Protein AF-A0A3C0Q4G0-F1 (afdb_monomer_lite)

Secondary structure (DSSP, 8-state):
--HHHHHHHHHHHHHHHHHHTT-TTHHHHHHHHHHHHHHHHHHHHHHGGGGTTTS-HHHHHHHHHHHHHHHHHIIIIIIHHHHHHHHHH-HHHHHHHHHHHHHHHHHHHHHHHHHHHHTTS-TT---TT-------HHHHHHHHHHHHHHHHHHHHHHHHHHHHHHHTTS-HHHHHHHH-

Structure (mmCIF, N/CA/C/O backbone):
data_AF-A0A3C0Q4G0-F1
#
_entry.id   AF-A0A3C0Q4G0-F1
#
loop_
_atom_site.group_PDB
_atom_site.id
_atom_site.type_symbol
_atom_site.label_atom_id
_atom_site.label_alt_id
_atom_site.label_comp_id
_atom_site.label_asym_id
_atom_site.label_entity_id
_atom_site.label_seq_id
_atom_site.pdbx_PDB_ins_code
_atom_site.Cartn_x
_atom_site.Cartn_y
_atom_site.Cartn_z
_atom_site.occupancy
_atom_site.B_iso_or_equiv
_atom_site.auth_seq_id
_atom_site.auth_comp_id
_atom_site.auth_asym_id
_atom_site.auth_atom_id
_atom_site.pdbx_PDB_model_num
ATOM 1 N N . MET A 1 1 ? 24.136 -16.679 0.307 1.00 43.66 1 MET A N 1
ATOM 2 C CA . MET A 1 1 ? 24.283 -15.881 1.541 1.00 43.66 1 MET A CA 1
ATOM 3 C C . MET A 1 1 ? 22.891 -15.622 2.113 1.00 43.66 1 MET A C 1
ATOM 5 O O . MET A 1 1 ? 22.240 -14.695 1.669 1.00 43.66 1 MET A O 1
ATOM 9 N N . SER A 1 2 ? 22.388 -16.481 3.007 1.00 54.59 2 SER A N 1
ATOM 10 C CA . SER A 1 2 ? 21.059 -16.328 3.646 1.00 54.59 2 SER A CA 1
ATOM 11 C C . SER A 1 2 ? 21.123 -16.297 5.179 1.00 54.59 2 SER A C 1
ATOM 13 O O . SER A 1 2 ? 20.130 -15.981 5.825 1.00 54.59 2 SER A O 1
ATOM 15 N N . ILE A 1 3 ? 22.297 -16.563 5.765 1.00 65.75 3 ILE A N 1
ATOM 16 C CA . ILE A 1 3 ? 22.505 -16.655 7.220 1.00 65.75 3 ILE A CA 1
ATOM 17 C C . ILE A 1 3 ? 22.137 -15.344 7.937 1.00 65.75 3 ILE A C 1
ATOM 19 O O . ILE A 1 3 ? 21.574 -15.392 9.021 1.00 65.75 3 ILE A O 1
ATOM 23 N N . GLY A 1 4 ? 22.366 -14.182 7.314 1.00 74.62 4 GLY A N 1
ATOM 24 C CA . GLY A 1 4 ? 22.029 -12.883 7.912 1.00 74.62 4 GLY A CA 1
ATOM 25 C C . GLY A 1 4 ? 20.526 -12.589 8.003 1.00 74.62 4 GLY A C 1
ATOM 26 O O . GLY A 1 4 ? 20.084 -12.007 8.986 1.00 74.62 4 GLY A O 1
ATOM 27 N N . LEU A 1 5 ? 19.725 -13.021 7.019 1.00 75.81 5 LEU A N 1
ATOM 28 C CA . LEU A 1 5 ? 18.269 -12.823 7.050 1.00 75.81 5 LEU A CA 1
ATOM 29 C C . LEU A 1 5 ? 17.614 -13.749 8.079 1.00 75.81 5 LEU A C 1
ATOM 31 O O . LEU A 1 5 ? 16.741 -13.320 8.824 1.00 75.81 5 LEU A O 1
ATOM 35 N N . PHE A 1 6 ? 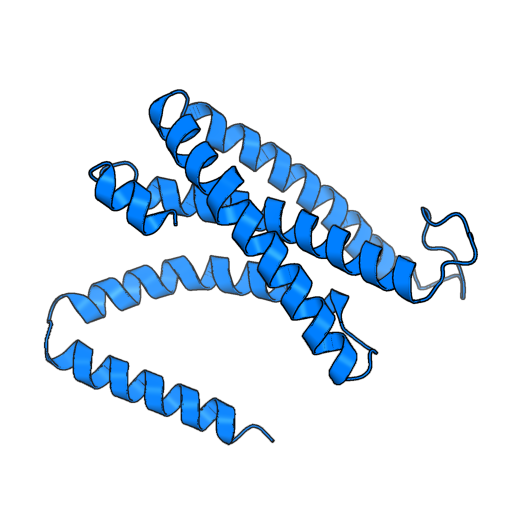18.071 -15.002 8.145 1.00 79.69 6 PHE A N 1
ATOM 36 C CA . PHE A 1 6 ? 17.610 -15.946 9.160 1.00 79.69 6 PHE A CA 1
ATOM 37 C C . PHE A 1 6 ? 18.001 -15.509 10.576 1.00 79.69 6 PHE A C 1
ATOM 39 O O . PHE A 1 6 ? 17.185 -15.654 11.475 1.00 79.69 6 PHE A O 1
ATOM 46 N N . ALA A 1 7 ? 19.184 -14.913 10.766 1.00 81.19 7 ALA A N 1
ATOM 47 C CA . ALA A 1 7 ? 19.581 -14.336 12.051 1.00 81.19 7 ALA A CA 1
ATOM 48 C C . ALA A 1 7 ? 18.696 -13.141 12.459 1.00 81.19 7 ALA A C 1
ATOM 50 O O . ALA A 1 7 ? 18.234 -13.088 13.592 1.00 81.19 7 ALA A O 1
ATOM 51 N N . LEU A 1 8 ? 18.372 -12.232 11.528 1.00 79.94 8 LEU A N 1
ATOM 52 C CA . LEU A 1 8 ? 17.435 -11.130 11.794 1.00 79.94 8 LEU A CA 1
ATOM 53 C C . LEU A 1 8 ? 16.019 -11.622 12.127 1.00 79.94 8 LEU A C 1
ATOM 55 O O . LEU A 1 8 ? 15.361 -11.068 13.004 1.00 79.94 8 LEU A O 1
ATOM 59 N N . LEU A 1 9 ? 15.537 -12.652 11.428 1.00 83.00 9 LEU A N 1
ATOM 60 C CA . LEU A 1 9 ? 14.234 -13.260 11.710 1.00 83.00 9 LEU A CA 1
ATOM 61 C C . LEU A 1 9 ? 14.208 -13.943 13.084 1.00 83.00 9 LEU A C 1
ATOM 63 O O . LEU A 1 9 ? 13.188 -13.866 13.769 1.00 83.00 9 LEU A O 1
ATOM 67 N N . ASP A 1 10 ? 15.312 -14.569 13.496 1.00 84.31 10 ASP 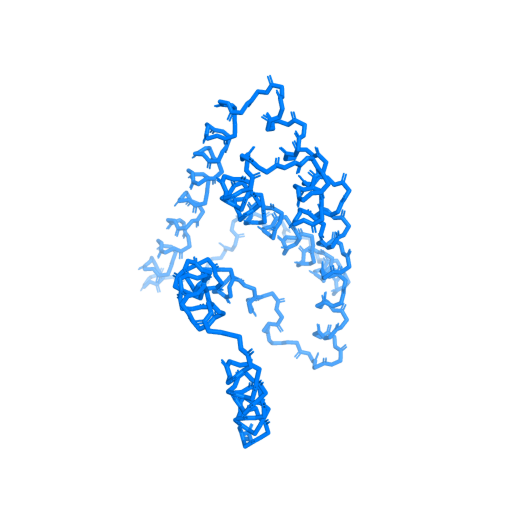A N 1
ATOM 68 C CA . ASP A 1 10 ? 15.459 -15.184 14.820 1.00 84.31 10 ASP A CA 1
ATOM 69 C C . ASP A 1 10 ? 15.476 -14.126 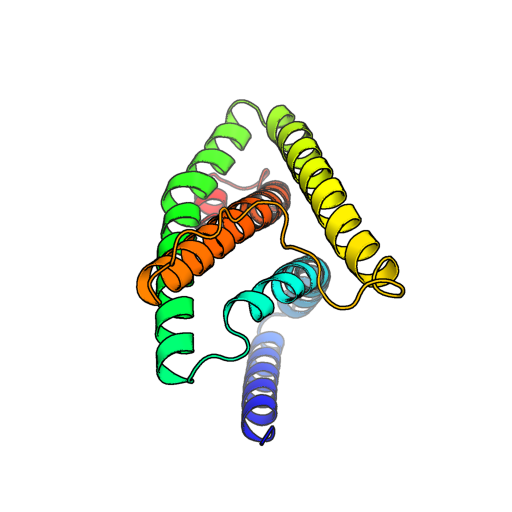15.937 1.00 84.31 10 ASP A C 1
ATOM 71 O O . ASP A 1 10 ? 14.763 -14.266 16.930 1.00 84.31 10 ASP A O 1
ATOM 75 N N . ASP A 1 11 ? 16.172 -13.003 15.731 1.00 82.12 11 ASP A N 1
ATOM 76 C CA . ASP A 1 11 ? 16.175 -11.868 16.665 1.00 82.12 11 ASP A CA 1
ATOM 77 C C . ASP A 1 11 ? 14.775 -11.251 16.829 1.00 82.12 11 ASP A C 1
ATOM 79 O O . ASP A 1 11 ? 14.336 -10.960 17.945 1.00 82.12 11 ASP A O 1
ATOM 83 N N . VAL A 1 12 ? 14.025 -11.096 15.732 1.00 78.50 12 VAL A N 1
ATOM 84 C CA . VAL A 1 12 ? 12.630 -10.625 15.774 1.00 78.50 12 VAL A CA 1
ATOM 85 C C . VAL A 1 12 ? 11.735 -11.635 16.496 1.00 78.50 12 VAL A C 1
ATOM 87 O O . VAL A 1 12 ? 10.921 -11.244 17.335 1.00 78.50 12 VAL A O 1
ATOM 90 N N . ALA A 1 13 ? 11.899 -12.933 16.229 1.00 79.50 13 ALA A N 1
ATOM 91 C CA . ALA A 1 13 ? 11.150 -13.986 16.907 1.00 79.50 13 ALA A CA 1
ATOM 92 C C . ALA A 1 13 ? 11.447 -14.020 18.416 1.00 79.50 13 ALA A C 1
ATOM 94 O O . ALA A 1 13 ? 10.524 -14.163 19.224 1.00 79.50 13 ALA A O 1
ATOM 95 N N . ALA A 1 14 ? 12.707 -13.827 18.812 1.00 81.44 14 ALA A N 1
ATOM 96 C CA . ALA A 1 14 ? 13.115 -13.711 20.206 1.00 81.44 14 ALA A CA 1
ATOM 97 C C . ALA A 1 14 ? 12.478 -12.484 20.880 1.00 81.44 14 ALA A C 1
ATOM 99 O O . ALA A 1 14 ? 11.940 -12.595 21.983 1.00 81.44 14 ALA A O 1
ATOM 100 N N . LEU A 1 15 ? 12.454 -11.337 20.197 1.00 76.25 15 LEU A N 1
ATOM 101 C CA . LEU A 1 15 ? 11.872 -10.093 20.704 1.00 76.25 15 LEU A CA 1
ATOM 102 C C . LEU A 1 15 ? 10.349 -10.198 20.886 1.00 76.25 15 LEU A C 1
ATOM 104 O O . LEU A 1 15 ? 9.819 -9.766 21.915 1.00 76.25 15 LEU A O 1
ATOM 108 N N . ILE A 1 16 ? 9.658 -10.857 19.950 1.00 75.44 16 ILE A N 1
ATOM 109 C CA . ILE A 1 16 ? 8.228 -11.190 20.056 1.00 75.44 16 ILE A CA 1
ATOM 110 C C . ILE A 1 16 ? 7.979 -12.117 21.249 1.00 75.44 16 ILE A C 1
ATOM 112 O O . ILE A 1 16 ? 7.036 -11.914 22.008 1.00 75.44 16 ILE A O 1
ATOM 116 N N . LYS A 1 17 ? 8.831 -13.125 21.460 1.00 71.56 17 LYS A N 1
ATOM 117 C CA . LYS A 1 17 ? 8.675 -14.093 22.554 1.00 71.56 17 LYS A CA 1
ATOM 118 C C . LYS A 1 17 ? 8.860 -13.453 23.934 1.00 71.56 17 LYS A C 1
ATOM 120 O O . LYS A 1 17 ? 8.132 -13.789 24.865 1.00 71.56 17 LYS A O 1
ATOM 125 N N . VAL A 1 18 ? 9.795 -12.508 24.055 1.00 74.19 18 VAL A N 1
ATOM 126 C CA . VAL A 1 18 ? 10.041 -11.743 25.291 1.00 74.19 18 VAL A CA 1
ATOM 127 C C . VAL A 1 18 ? 8.887 -10.779 25.596 1.00 74.19 18 VAL A C 1
ATOM 129 O O . VAL A 1 18 ? 8.466 -10.665 26.746 1.00 74.19 18 VAL A O 1
ATOM 132 N N . THR A 1 19 ? 8.317 -10.125 24.581 1.00 68.38 19 THR A N 1
ATOM 133 C CA . THR A 1 19 ? 7.161 -9.223 24.762 1.00 68.38 19 THR A CA 1
ATOM 134 C C . THR A 1 19 ? 5.853 -9.977 25.017 1.00 68.38 19 THR A C 1
ATOM 136 O O . THR A 1 19 ? 5.075 -9.570 25.878 1.00 68.38 19 THR A O 1
ATOM 139 N N . ALA A 1 20 ? 5.646 -11.122 24.361 1.00 66.62 20 ALA A N 1
ATOM 140 C CA . ALA A 1 20 ? 4.516 -12.026 24.586 1.00 66.62 20 ALA A CA 1
ATOM 141 C C . ALA A 1 20 ? 4.436 -12.552 26.030 1.00 66.62 20 ALA A C 1
ATOM 143 O O . ALA A 1 20 ? 3.343 -12.723 26.557 1.00 66.62 20 ALA A O 1
ATOM 144 N N . ALA A 1 21 ? 5.579 -12.766 26.693 1.00 66.19 21 ALA A N 1
ATOM 145 C CA . ALA A 1 21 ? 5.627 -13.225 28.084 1.00 66.19 21 ALA A CA 1
ATOM 146 C C . ALA A 1 21 ? 5.129 -12.178 29.101 1.00 66.19 21 ALA A C 1
ATOM 148 O O . ALA A 1 21 ? 4.880 -12.515 30.256 1.00 66.19 21 ALA A O 1
ATOM 149 N N . SER A 1 22 ? 5.000 -10.914 28.686 1.00 63.16 22 SER A N 1
ATOM 150 C CA . SER A 1 22 ? 4.646 -9.795 29.567 1.00 63.16 22 SER A CA 1
ATOM 151 C C . SER A 1 22 ? 3.156 -9.429 29.503 1.00 63.16 22 SER A C 1
ATOM 153 O O . SER A 1 22 ? 2.677 -8.684 30.356 1.00 63.16 22 SER A O 1
ATOM 155 N N . LEU A 1 23 ? 2.436 -9.877 28.466 1.00 65.69 23 LEU A N 1
ATOM 156 C CA . LEU A 1 23 ? 1.123 -9.349 28.084 1.00 65.69 23 LEU A CA 1
ATOM 157 C C . LEU A 1 23 ? 0.245 -10.492 27.544 1.00 65.69 23 LEU A C 1
ATOM 159 O O . LEU A 1 23 ? 0.336 -10.842 26.373 1.00 65.69 23 LEU A O 1
ATOM 163 N N . ASP A 1 24 ? -0.602 -11.058 28.407 1.00 65.81 24 ASP A N 1
ATOM 164 C CA . ASP A 1 24 ? -1.400 -12.286 28.187 1.00 65.81 24 ASP A CA 1
ATOM 165 C C . ASP A 1 24 ? -2.319 -12.230 26.942 1.00 65.81 24 ASP A C 1
ATOM 167 O O . ASP A 1 24 ? -2.509 -13.221 26.240 1.00 65.81 24 ASP A O 1
ATOM 171 N N . ASP A 1 25 ? -2.813 -11.039 26.584 1.00 66.69 25 ASP A N 1
ATOM 172 C CA . ASP A 1 25 ? -3.697 -10.829 25.425 1.00 66.69 25 ASP A CA 1
ATOM 173 C C . ASP A 1 25 ? -2.965 -10.556 24.098 1.00 66.69 25 ASP A C 1
ATOM 175 O O . ASP A 1 25 ? -3.560 -10.641 23.016 1.00 66.69 25 ASP A O 1
ATOM 179 N N . ILE A 1 26 ? -1.668 -10.240 24.134 1.00 71.50 26 ILE A N 1
ATOM 180 C CA . ILE A 1 26 ? -0.904 -9.918 22.922 1.00 71.50 26 ILE A CA 1
ATOM 181 C C . ILE A 1 26 ? -0.682 -11.136 22.023 1.00 71.50 26 ILE A C 1
ATOM 183 O O . ILE A 1 26 ? -0.884 -10.989 20.821 1.00 71.50 26 ILE A O 1
ATOM 187 N N . PRO A 1 27 ? -0.340 -12.341 22.518 1.00 74.62 27 PRO A N 1
ATOM 188 C CA . PRO A 1 27 ? -0.160 -13.514 21.665 1.00 74.62 27 PRO A CA 1
ATOM 189 C C . PRO A 1 27 ? -1.399 -13.839 20.824 1.00 74.62 27 PRO A C 1
ATOM 191 O O . PRO A 1 27 ? -1.287 -14.106 19.627 1.00 74.62 27 PRO A O 1
ATOM 194 N N . ALA A 1 28 ? -2.590 -13.760 21.427 1.00 77.69 28 ALA A N 1
ATOM 195 C CA . ALA A 1 28 ? -3.852 -14.020 20.739 1.00 77.69 28 ALA A CA 1
ATOM 196 C C . ALA A 1 28 ? -4.165 -12.937 19.693 1.00 77.69 28 ALA A C 1
ATOM 198 O O . ALA A 1 28 ? -4.582 -13.251 18.573 1.00 77.69 28 ALA A O 1
ATOM 199 N N . GLN A 1 29 ? -3.924 -11.664 20.022 1.00 75.56 29 GLN A N 1
ATOM 200 C CA . GLN A 1 29 ? -4.087 -10.560 19.075 1.00 75.56 29 GLN A CA 1
ATOM 201 C C . GLN A 1 29 ? -3.057 -10.612 17.941 1.00 75.56 29 GLN A C 1
ATOM 203 O O . GLN A 1 29 ? -3.426 -10.411 16.789 1.00 75.56 29 GLN A O 1
ATOM 208 N N . VAL 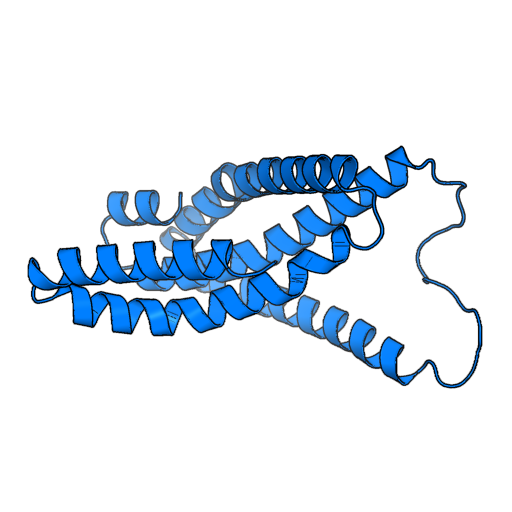A 1 30 ? -1.800 -10.953 18.225 1.00 77.25 30 VAL A N 1
ATOM 209 C CA . VAL A 1 30 ? -0.731 -11.123 17.229 1.00 77.25 30 VAL A CA 1
ATOM 210 C C . VAL A 1 30 ? -1.051 -12.274 16.286 1.00 77.25 30 VAL A C 1
ATOM 212 O O . VAL A 1 30 ? -0.930 -12.105 15.079 1.00 77.25 30 VAL A O 1
ATOM 215 N N . ALA A 1 31 ? -1.528 -13.413 16.789 1.00 78.50 31 ALA A N 1
ATOM 216 C CA . ALA A 1 31 ? -1.945 -14.525 15.936 1.00 78.50 31 ALA A CA 1
ATOM 217 C C . ALA A 1 31 ? -3.135 -14.140 15.035 1.00 78.50 31 ALA A C 1
ATOM 219 O O . ALA A 1 31 ? -3.134 -14.401 13.827 1.00 78.50 31 ALA A O 1
ATOM 220 N N . LYS A 1 32 ? -4.145 -13.465 15.598 1.00 78.75 32 LYS A N 1
ATOM 221 C CA . LYS A 1 32 ? -5.328 -13.005 14.856 1.00 78.75 32 LYS A CA 1
ATOM 222 C C . LYS A 1 32 ? -4.993 -11.930 13.818 1.00 78.75 32 LYS A C 1
ATOM 224 O O . LYS A 1 32 ? -5.561 -11.933 12.732 1.00 78.75 32 LYS A O 1
ATOM 229 N N . THR A 1 33 ? -4.096 -11.006 14.135 1.00 74.25 33 THR A N 1
ATOM 230 C CA . THR A 1 33 ? -3.665 -9.953 13.209 1.00 74.25 33 THR A CA 1
ATOM 231 C C . THR A 1 33 ? -2.707 -10.512 12.167 1.00 74.25 33 THR A C 1
ATOM 233 O O . THR A 1 33 ? -2.883 -10.246 10.987 1.00 74.25 33 THR A O 1
ATOM 236 N N . GLY A 1 34 ? -1.763 -11.368 12.560 1.00 79.44 34 GLY A N 1
ATOM 237 C CA . GLY A 1 34 ? -0.818 -12.014 11.651 1.00 79.44 34 GLY A CA 1
ATOM 238 C C . GLY A 1 34 ? -1.510 -12.849 10.575 1.00 79.44 34 GLY A C 1
ATOM 239 O O . GLY A 1 34 ? -1.131 -12.774 9.414 1.00 79.44 34 GLY A O 1
ATOM 240 N N . THR A 1 35 ? -2.579 -13.570 10.927 1.00 79.06 35 THR A N 1
ATOM 241 C CA . THR A 1 35 ? -3.398 -14.314 9.949 1.00 79.06 35 THR A CA 1
ATOM 242 C C . THR A 1 35 ? -4.186 -13.412 8.997 1.00 79.06 35 THR A C 1
ATOM 244 O O . THR A 1 35 ? -4.378 -13.778 7.843 1.00 79.06 35 THR A O 1
ATOM 247 N N . LYS A 1 36 ? -4.630 -12.231 9.445 1.00 73.62 36 LYS A N 1
ATOM 248 C CA . LYS A 1 36 ? -5.301 -11.245 8.580 1.00 73.62 36 LYS A CA 1
ATOM 249 C C . LYS A 1 36 ? -4.328 -10.534 7.642 1.00 73.62 36 LYS A C 1
ATOM 251 O O . LYS A 1 36 ? -4.660 -10.277 6.493 1.00 73.62 36 LYS A O 1
ATOM 256 N N . VAL A 1 37 ? -3.141 -10.209 8.147 1.00 75.44 37 VAL A N 1
ATOM 257 C CA . VAL A 1 37 ? -2.122 -9.435 7.430 1.00 75.44 37 VAL A CA 1
ATOM 258 C C . VAL A 1 37 ? -1.335 -10.313 6.457 1.00 75.44 37 VAL A C 1
ATOM 260 O O . VAL A 1 37 ? -0.921 -9.824 5.413 1.00 75.44 37 VAL A O 1
ATOM 263 N N . SER A 1 38 ? -1.163 -11.609 6.736 1.00 77.19 38 SER A N 1
ATOM 264 C CA . SER A 1 38 ? -0.384 -12.504 5.872 1.00 77.19 38 SER A CA 1
ATOM 265 C C . SER A 1 38 ? -0.928 -12.580 4.445 1.00 77.19 38 SER A C 1
ATOM 267 O O . SER A 1 38 ? -0.142 -12.498 3.510 1.00 77.19 38 SER A O 1
ATOM 269 N N . GLY A 1 39 ? -2.249 -12.682 4.264 1.00 74.69 39 GLY A N 1
ATOM 270 C CA . GLY A 1 39 ? -2.860 -12.734 2.931 1.00 74.69 39 GLY A CA 1
ATOM 271 C C . GLY A 1 39 ? -2.602 -11.465 2.119 1.00 74.69 39 GLY A C 1
ATOM 272 O O . GLY A 1 39 ? -2.223 -11.543 0.958 1.00 74.69 39 GLY A O 1
ATOM 273 N N . VAL A 1 40 ? -2.725 -10.310 2.771 1.00 74.88 40 VAL A N 1
ATOM 274 C CA . VAL A 1 40 ? -2.531 -8.995 2.152 1.00 74.88 40 VAL A CA 1
ATOM 275 C C . VAL A 1 40 ? -1.057 -8.727 1.821 1.00 74.88 40 VAL A C 1
ATOM 277 O O . VAL A 1 40 ? -0.735 -8.243 0.743 1.00 74.88 40 VAL A O 1
ATOM 280 N N . VAL A 1 41 ? -0.138 -9.078 2.725 1.00 74.62 41 VAL A N 1
ATOM 281 C CA . VAL A 1 41 ? 1.307 -8.868 2.523 1.00 74.62 41 VAL A CA 1
ATOM 282 C C . VAL A 1 41 ? 1.872 -9.793 1.446 1.00 74.62 41 VAL A C 1
ATOM 284 O O . VAL A 1 41 ? 2.763 -9.388 0.702 1.00 74.62 41 VAL A O 1
ATOM 287 N N . ILE A 1 42 ? 1.381 -11.034 1.358 1.00 73.69 42 ILE A N 1
ATOM 288 C CA . ILE A 1 42 ? 1.808 -11.976 0.313 1.00 73.69 42 ILE A CA 1
ATOM 289 C C . ILE A 1 42 ? 1.410 -11.459 -1.073 1.00 73.69 42 ILE A C 1
ATOM 291 O O . ILE A 1 42 ? 2.208 -11.569 -2.004 1.00 73.69 42 ILE A O 1
ATOM 295 N N . ASP A 1 43 ? 0.211 -10.891 -1.195 1.00 75.25 43 ASP A N 1
ATOM 296 C CA . ASP A 1 43 ? -0.296 -10.334 -2.448 1.00 75.25 43 ASP A CA 1
ATOM 297 C C . ASP A 1 43 ? 0.552 -9.142 -2.931 1.00 75.25 43 ASP A C 1
ATOM 299 O O . ASP A 1 43 ? 1.094 -9.158 -4.038 1.00 75.25 43 ASP A O 1
ATOM 303 N N . ASP A 1 44 ? 0.807 -8.172 -2.049 1.00 73.06 44 ASP A N 1
ATOM 304 C CA . ASP A 1 44 ? 1.596 -6.972 -2.366 1.00 73.06 44 ASP A CA 1
ATOM 305 C C . ASP A 1 44 ? 3.073 -7.300 -2.693 1.00 73.06 44 ASP A C 1
ATOM 307 O O . ASP A 1 44 ? 3.695 -6.751 -3.617 1.00 73.06 44 ASP A O 1
ATOM 311 N N . ALA A 1 45 ? 3.641 -8.290 -1.995 1.00 66.38 45 ALA A N 1
ATOM 312 C CA . ALA A 1 45 ? 5.005 -8.756 -2.236 1.00 66.38 45 ALA A CA 1
ATOM 313 C C . ALA A 1 45 ? 5.185 -9.437 -3.607 1.00 66.38 45 ALA A C 1
ATOM 315 O O . ALA A 1 45 ? 6.301 -9.457 -4.136 1.00 66.38 45 ALA A O 1
ATOM 316 N N . ALA A 1 46 ? 4.121 -9.979 -4.209 1.00 65.25 46 ALA A N 1
ATOM 317 C CA . ALA A 1 46 ? 4.197 -10.672 -5.494 1.00 65.25 46 ALA A CA 1
ATOM 318 C C . ALA A 1 46 ? 4.395 -9.719 -6.690 1.00 65.25 46 ALA A C 1
ATOM 320 O O . ALA A 1 46 ? 4.909 -10.127 -7.739 1.00 65.25 46 ALA A O 1
ATOM 321 N N . VAL A 1 47 ? 4.013 -8.446 -6.550 1.00 64.44 47 VAL A N 1
ATOM 322 C CA . VAL A 1 47 ? 3.946 -7.490 -7.669 1.00 64.44 47 VAL A CA 1
ATOM 323 C C . VAL A 1 47 ? 5.208 -6.619 -7.787 1.00 64.44 47 VAL A C 1
ATOM 325 O O . VAL A 1 47 ? 5.626 -6.274 -8.894 1.00 64.44 47 VAL A O 1
ATOM 328 N N . THR A 1 48 ? 5.884 -6.330 -6.674 1.00 56.31 48 THR A N 1
ATOM 329 C CA . THR A 1 48 ? 6.992 -5.354 -6.597 1.00 56.31 48 THR A CA 1
ATOM 330 C C . THR A 1 48 ? 8.349 -5.772 -7.219 1.00 56.31 48 THR A C 1
ATOM 332 O O . THR A 1 48 ? 9.029 -4.898 -7.767 1.00 56.31 48 THR A O 1
ATOM 335 N N . PRO A 1 49 ? 8.793 -7.052 -7.241 1.00 59.44 49 PRO A N 1
ATOM 336 C CA . PRO A 1 49 ? 10.156 -7.390 -7.686 1.00 59.44 49 PRO A CA 1
ATOM 337 C C . PRO A 1 49 ? 10.437 -7.114 -9.169 1.00 59.44 49 PRO A C 1
ATOM 339 O O . PRO A 1 49 ? 11.594 -7.016 -9.571 1.00 59.44 49 PRO A O 1
ATOM 342 N N . LYS A 1 50 ? 9.397 -7.000 -10.002 1.00 65.50 50 LYS A N 1
ATOM 343 C CA . LYS A 1 50 ? 9.524 -7.003 -11.468 1.00 65.50 50 LYS A CA 1
ATOM 344 C C . LYS A 1 50 ? 10.166 -5.733 -12.040 1.00 65.50 50 LYS A C 1
ATOM 346 O O . LYS A 1 50 ? 10.759 -5.789 -13.112 1.00 65.50 50 LYS A O 1
ATOM 351 N N . TYR A 1 51 ? 10.097 -4.607 -11.330 1.00 65.75 51 TYR A N 1
ATOM 352 C CA . TYR A 1 51 ? 10.514 -3.301 -11.862 1.00 65.75 51 TYR A CA 1
ATOM 353 C C . TYR A 1 51 ? 12.035 -3.076 -11.887 1.00 65.75 51 TYR A C 1
ATOM 355 O O . TYR A 1 51 ? 12.518 -2.185 -12.593 1.00 65.75 51 TYR A O 1
ATOM 363 N N . VAL A 1 52 ? 12.798 -3.885 -11.149 1.00 69.44 52 VAL A N 1
ATOM 364 C CA . VAL A 1 52 ? 14.243 -3.687 -10.942 1.00 69.44 52 VAL A CA 1
ATOM 365 C C . VAL A 1 52 ? 15.116 -4.836 -11.447 1.00 69.44 52 VAL A C 1
ATOM 367 O O . VAL A 1 52 ? 16.334 -4.721 -11.416 1.00 69.44 52 VAL A O 1
ATOM 370 N N . VAL A 1 53 ? 14.523 -5.910 -11.982 1.00 68.88 53 VAL A N 1
ATOM 371 C CA . VAL A 1 53 ? 15.278 -7.070 -12.484 1.00 68.88 53 VAL A CA 1
ATOM 372 C C . VAL A 1 53 ? 16.176 -6.672 -13.664 1.00 68.88 53 VAL A C 1
ATOM 374 O O . VAL A 1 53 ? 15.723 -6.046 -14.625 1.00 68.88 53 VAL A O 1
ATOM 377 N N . GLY A 1 54 ? 17.451 -7.06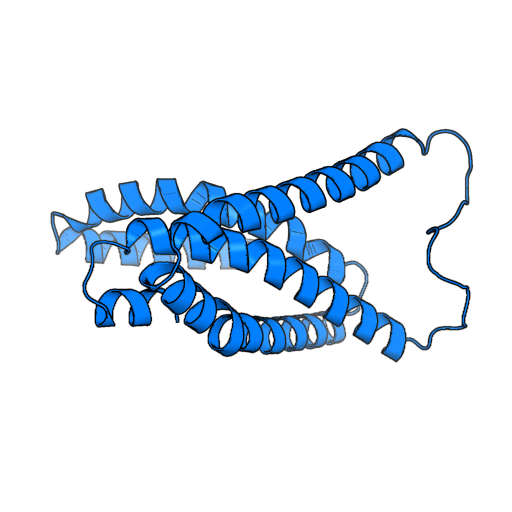8 -13.599 1.00 67.75 54 GLY A N 1
ATOM 378 C CA . GLY A 1 54 ? 18.427 -6.892 -14.682 1.00 67.75 54 GLY A CA 1
ATOM 379 C C . GLY A 1 54 ? 19.161 -5.546 -14.688 1.00 67.75 54 GLY A C 1
ATOM 380 O O . GLY A 1 54 ? 19.796 -5.212 -15.688 1.00 67.75 54 GLY A O 1
ATOM 381 N N . LEU A 1 55 ? 19.083 -4.766 -13.604 1.00 72.25 55 LEU A N 1
ATOM 382 C CA . LEU A 1 55 ? 19.808 -3.503 -13.452 1.00 72.25 55 LEU A CA 1
ATOM 383 C C . LEU A 1 55 ? 21.074 -3.680 -12.603 1.00 72.25 55 LEU A C 1
ATOM 385 O O . LEU A 1 55 ? 21.297 -4.702 -11.963 1.00 72.25 55 LEU A O 1
ATOM 389 N N . SER A 1 56 ? 21.957 -2.678 -12.619 1.00 76.69 56 SER A N 1
ATOM 390 C CA . SER A 1 56 ? 23.084 -2.667 -11.687 1.00 76.69 56 SER A CA 1
ATOM 391 C C . SER A 1 56 ? 22.587 -2.338 -10.268 1.00 76.69 56 SER A C 1
ATOM 393 O O . SER A 1 56 ? 21.749 -1.440 -10.127 1.00 76.69 56 SER A O 1
ATOM 395 N N . PRO A 1 57 ? 23.135 -2.961 -9.204 1.00 74.81 57 PRO A N 1
ATOM 396 C CA . PRO A 1 57 ? 22.645 -2.777 -7.830 1.00 74.81 57 PRO A CA 1
ATOM 397 C C . PRO A 1 57 ? 22.558 -1.311 -7.369 1.00 74.81 57 PRO A C 1
ATOM 399 O O . PRO A 1 57 ? 21.649 -0.926 -6.637 1.00 74.81 57 PRO A O 1
ATOM 402 N N . SER A 1 58 ? 23.473 -0.449 -7.830 1.00 78.06 58 SER A N 1
ATOM 403 C CA . SER A 1 58 ? 23.457 0.988 -7.512 1.00 78.06 58 SER A CA 1
ATOM 404 C C . SER A 1 58 ? 22.262 1.737 -8.119 1.00 78.06 58 SER A C 1
ATOM 406 O O . SER A 1 58 ? 21.809 2.721 -7.538 1.00 78.06 58 SER A O 1
ATOM 408 N N . ARG A 1 59 ? 21.742 1.288 -9.271 1.00 80.19 59 ARG A N 1
ATOM 409 C CA . ARG A 1 59 ? 20.559 1.872 -9.930 1.00 80.19 59 ARG A CA 1
ATOM 410 C C . ARG A 1 59 ? 19.265 1.302 -9.363 1.00 80.19 59 ARG A C 1
ATOM 412 O O . ARG A 1 59 ? 18.311 2.053 -9.187 1.00 80.19 59 ARG A O 1
ATOM 419 N N . GLU A 1 60 ? 19.253 0.019 -9.000 1.00 81.44 60 GLU A N 1
ATOM 420 C CA . GLU A 1 60 ? 18.110 -0.618 -8.331 1.00 81.44 60 GLU A CA 1
ATOM 421 C C . GLU A 1 60 ? 17.720 0.140 -7.058 1.00 81.44 60 GLU A C 1
ATOM 423 O O . GLU A 1 60 ? 16.564 0.522 -6.886 1.00 81.44 60 GLU A O 1
ATOM 428 N N . LEU A 1 61 ? 18.703 0.450 -6.207 1.00 83.56 61 LEU A N 1
ATOM 429 C CA . LEU A 1 61 ? 18.474 1.143 -4.938 1.00 83.56 61 LEU A CA 1
ATOM 430 C C . LEU A 1 61 ? 17.910 2.559 -5.133 1.00 83.56 61 LEU A C 1
ATOM 432 O O . LEU A 1 61 ? 17.033 2.988 -4.383 1.00 83.56 61 LEU A O 1
ATOM 436 N N . HIS A 1 62 ? 18.371 3.271 -6.165 1.00 85.56 62 HIS A N 1
ATOM 437 C CA . HIS A 1 62 ? 17.860 4.599 -6.508 1.00 85.56 62 HIS A CA 1
ATOM 438 C C . HIS A 1 62 ? 16.403 4.547 -6.991 1.00 85.56 62 HIS A C 1
ATOM 440 O O . HIS A 1 62 ? 15.578 5.363 -6.577 1.00 85.56 62 HIS A O 1
ATOM 446 N N . ILE A 1 63 ? 16.071 3.566 -7.833 1.00 85.06 63 ILE A N 1
ATOM 447 C CA . ILE A 1 63 ? 14.711 3.359 -8.343 1.00 85.06 63 ILE A CA 1
ATOM 448 C C . ILE A 1 63 ? 13.763 3.001 -7.197 1.00 85.06 63 ILE A C 1
ATOM 450 O O . ILE A 1 63 ? 12.732 3.654 -7.047 1.00 85.06 63 ILE A O 1
ATOM 454 N N . ILE A 1 64 ? 14.140 2.040 -6.347 1.00 86.00 64 ILE A N 1
ATOM 455 C CA . ILE A 1 64 ? 13.347 1.636 -5.176 1.00 86.00 64 ILE A CA 1
ATOM 456 C C . ILE A 1 64 ? 13.107 2.834 -4.257 1.00 86.00 64 ILE A C 1
ATOM 458 O O . ILE A 1 64 ? 11.975 3.066 -3.843 1.00 86.00 64 ILE A O 1
ATOM 462 N N . TYR A 1 65 ? 14.138 3.636 -3.978 1.00 89.56 65 TYR A N 1
ATOM 463 C CA . TYR A 1 65 ? 13.999 4.827 -3.140 1.00 89.56 65 TYR A CA 1
ATOM 464 C C . TYR A 1 65 ? 13.008 5.845 -3.725 1.00 89.56 65 TYR A C 1
ATOM 466 O O . TYR A 1 65 ? 12.172 6.385 -3.000 1.00 89.56 65 TYR A O 1
ATOM 474 N N . ASN A 1 66 ? 13.061 6.091 -5.036 1.00 90.00 66 ASN A N 1
ATOM 475 C CA . ASN A 1 66 ? 12.134 7.010 -5.697 1.00 90.00 66 ASN A CA 1
ATOM 476 C C . ASN A 1 66 ? 10.694 6.485 -5.702 1.00 90.00 66 ASN A C 1
ATOM 478 O O . ASN A 1 66 ? 9.770 7.266 -5.464 1.00 90.00 66 ASN A O 1
ATOM 482 N N . ILE A 1 67 ? 10.504 5.181 -5.935 1.00 89.12 67 ILE A N 1
ATOM 483 C CA . ILE A 1 67 ? 9.194 4.524 -5.838 1.00 89.12 67 ILE A CA 1
ATOM 484 C C . ILE A 1 67 ? 8.666 4.659 -4.410 1.00 89.12 67 ILE A C 1
ATOM 486 O O . ILE A 1 67 ? 7.572 5.180 -4.221 1.00 89.12 67 ILE A O 1
ATOM 490 N N . ALA A 1 68 ? 9.466 4.293 -3.405 1.00 89.81 68 ALA A N 1
ATOM 491 C CA . ALA A 1 68 ? 9.088 4.358 -1.996 1.00 89.81 68 ALA A CA 1
ATOM 492 C C . ALA A 1 68 ? 8.718 5.783 -1.564 1.00 89.81 68 ALA A C 1
ATOM 494 O O . ALA A 1 68 ? 7.699 5.991 -0.912 1.00 89.81 68 ALA A O 1
ATOM 495 N N . LYS A 1 69 ? 9.500 6.790 -1.972 1.00 93.44 69 LYS A N 1
ATOM 496 C CA . LYS A 1 69 ? 9.221 8.196 -1.657 1.00 93.44 69 LYS A CA 1
ATOM 497 C C . LYS A 1 69 ? 7.901 8.678 -2.268 1.00 93.44 69 LYS A C 1
ATOM 499 O O . LYS A 1 69 ? 7.129 9.349 -1.586 1.00 93.44 69 LYS A O 1
ATOM 504 N N . LYS A 1 70 ? 7.644 8.363 -3.543 1.00 92.00 70 LYS A N 1
ATOM 505 C CA . LYS A 1 70 ? 6.398 8.741 -4.233 1.00 92.00 70 LYS A CA 1
ATOM 506 C C . LYS A 1 70 ? 5.191 7.983 -3.672 1.00 92.00 70 LYS A C 1
ATOM 508 O O . LYS A 1 70 ? 4.164 8.596 -3.409 1.00 92.00 70 LYS A O 1
ATOM 513 N N . SER A 1 71 ? 5.344 6.684 -3.433 1.00 89.94 71 SER A N 1
ATOM 514 C CA . SER A 1 71 ? 4.347 5.818 -2.798 1.00 89.94 71 SER A CA 1
ATOM 515 C C . SER A 1 71 ? 3.947 6.339 -1.417 1.00 89.94 71 SER A C 1
ATOM 517 O O . SER A 1 71 ? 2.764 6.527 -1.145 1.00 89.94 71 SER A O 1
ATOM 519 N N . LEU A 1 72 ? 4.926 6.675 -0.570 1.00 92.38 72 LEU A N 1
ATOM 520 C CA . LEU A 1 72 ? 4.673 7.219 0.764 1.00 92.38 72 LEU A CA 1
ATOM 521 C C . LEU A 1 72 ? 3.885 8.533 0.699 1.00 92.38 72 LEU A C 1
ATOM 523 O O . LEU A 1 72 ? 2.938 8.726 1.455 1.00 92.38 72 LEU A O 1
ATOM 527 N N . PHE A 1 73 ? 4.242 9.422 -0.231 1.00 94.38 73 PHE A N 1
ATOM 528 C CA . PHE A 1 73 ? 3.498 10.662 -0.444 1.00 94.38 73 PHE A CA 1
ATOM 529 C C . PHE A 1 73 ? 2.053 10.388 -0.885 1.00 94.38 73 PHE A C 1
ATOM 531 O O . PHE A 1 73 ? 1.125 10.977 -0.336 1.00 94.38 73 PHE A O 1
ATOM 538 N N . ASN A 1 74 ? 1.847 9.464 -1.825 1.00 92.31 74 ASN A N 1
ATOM 539 C CA . ASN A 1 74 ? 0.514 9.071 -2.277 1.00 92.31 74 ASN A CA 1
ATOM 540 C C . ASN A 1 74 ? -0.333 8.494 -1.133 1.00 92.31 74 ASN A C 1
ATOM 542 O O . ASN A 1 74 ? -1.494 8.868 -0.979 1.00 92.31 74 ASN A O 1
ATOM 546 N N . LYS A 1 75 ? 0.249 7.631 -0.296 1.00 91.75 75 LYS A N 1
ATOM 547 C CA . LYS A 1 75 ? -0.426 7.031 0.862 1.00 91.75 75 LYS A CA 1
ATOM 548 C C . LYS A 1 75 ? -0.841 8.091 1.880 1.00 91.75 75 LYS A C 1
ATOM 550 O O . LYS A 1 75 ? -2.017 8.191 2.212 1.00 91.75 75 LYS A O 1
ATOM 555 N N . LEU A 1 76 ? 0.095 8.938 2.302 1.00 91.56 76 LEU A N 1
ATOM 556 C CA . LEU A 1 76 ? -0.142 9.920 3.364 1.00 91.56 76 LEU A CA 1
ATOM 557 C C . LEU A 1 76 ? -1.020 11.098 2.933 1.00 91.56 76 LEU A C 1
ATOM 559 O O . LEU A 1 76 ? -1.802 11.605 3.731 1.00 91.56 76 LEU A O 1
ATOM 563 N N . ILE A 1 77 ? -0.866 11.573 1.696 1.00 93.25 77 ILE A N 1
ATOM 564 C CA . ILE A 1 77 ? -1.499 12.821 1.246 1.00 93.25 77 ILE A CA 1
ATOM 565 C C . ILE A 1 77 ? -2.777 12.561 0.450 1.00 93.25 77 ILE A C 1
ATOM 567 O O . ILE A 1 77 ? -3.695 13.377 0.498 1.00 93.25 77 ILE A O 1
ATOM 571 N N . ILE A 1 78 ? -2.854 11.439 -0.272 1.00 91.88 78 ILE A N 1
ATOM 572 C CA . ILE A 1 78 ? -4.003 11.116 -1.123 1.00 91.88 78 ILE A CA 1
ATOM 573 C C . ILE A 1 78 ? -4.866 10.055 -0.444 1.00 91.88 78 ILE A C 1
ATOM 575 O O . ILE A 1 78 ? -6.004 10.342 -0.080 1.00 91.88 78 ILE A O 1
ATOM 579 N N . LEU A 1 79 ? -4.338 8.844 -0.245 1.00 90.75 79 LEU A N 1
ATOM 580 C CA . LEU A 1 79 ? -5.151 7.697 0.165 1.00 90.75 79 LEU A CA 1
ATOM 581 C C . LEU A 1 79 ? -5.644 7.782 1.613 1.00 90.75 79 LEU A C 1
ATOM 583 O O . LEU A 1 79 ? -6.819 7.524 1.849 1.00 90.75 79 LEU A O 1
ATOM 587 N N . GLY A 1 80 ? -4.804 8.167 2.574 1.00 91.06 80 GLY A N 1
ATOM 588 C CA . GLY A 1 80 ? -5.181 8.288 3.990 1.00 91.06 80 GLY A CA 1
ATOM 589 C C . GLY A 1 80 ? -6.336 9.262 4.210 1.00 91.06 80 GLY A C 1
ATOM 590 O O . GLY A 1 80 ? -7.399 8.849 4.686 1.00 91.06 80 GLY A O 1
ATOM 591 N N . PRO A 1 81 ? -6.196 10.532 3.791 1.00 91.25 81 PRO A N 1
ATOM 592 C CA . PRO A 1 81 ? -7.269 11.511 3.889 1.00 91.25 81 PRO A CA 1
ATOM 593 C C . PRO A 1 81 ? -8.511 11.094 3.100 1.00 91.25 81 PRO A C 1
ATOM 595 O O . PRO A 1 81 ? -9.621 11.230 3.611 1.00 91.25 81 PRO A O 1
ATOM 598 N N . ALA A 1 82 ? -8.345 10.549 1.888 1.00 91.38 82 ALA A N 1
ATOM 599 C CA . ALA A 1 82 ? -9.470 10.077 1.086 1.00 91.38 82 ALA A CA 1
ATOM 600 C C . ALA A 1 82 ? -10.229 8.940 1.783 1.00 91.38 82 ALA A C 1
ATOM 602 O O . ALA A 1 82 ? -11.453 8.970 1.820 1.00 91.38 82 ALA A O 1
ATOM 603 N N . THR A 1 83 ? -9.529 7.976 2.379 1.00 90.38 83 THR A N 1
ATOM 604 C CA . THR A 1 83 ? -10.140 6.823 3.057 1.00 90.38 83 THR A CA 1
ATOM 605 C C . THR A 1 83 ? -10.963 7.267 4.261 1.00 90.38 83 THR A C 1
ATOM 607 O O . THR A 1 83 ? -12.108 6.848 4.406 1.00 90.38 83 THR A O 1
ATOM 610 N N . ILE A 1 84 ? -10.431 8.177 5.081 1.00 90.81 84 ILE A N 1
ATOM 611 C CA . ILE A 1 84 ? -11.158 8.739 6.230 1.00 90.81 84 ILE A CA 1
ATOM 612 C C . ILE A 1 84 ? -12.367 9.559 5.753 1.00 90.81 84 ILE A C 1
ATOM 614 O O . ILE A 1 84 ? -13.458 9.449 6.316 1.00 90.81 84 ILE A O 1
ATOM 618 N N . LEU A 1 85 ? -12.199 10.351 4.689 1.00 91.62 85 LEU A N 1
ATOM 619 C CA . LEU A 1 85 ? -13.268 11.163 4.112 1.00 91.62 85 LEU A CA 1
ATOM 620 C C . LEU A 1 85 ? -14.403 10.292 3.553 1.00 91.62 85 LEU A C 1
ATOM 622 O O . LEU A 1 85 ? -15.564 10.492 3.907 1.00 91.62 85 LEU A O 1
ATOM 626 N N . PHE A 1 86 ? -14.085 9.304 2.715 1.00 91.00 86 PHE A N 1
ATOM 627 C CA . PHE A 1 86 ? -15.070 8.357 2.195 1.00 91.00 86 PHE A CA 1
ATOM 628 C C . PHE A 1 86 ? -15.702 7.548 3.319 1.00 91.00 86 PHE A C 1
ATOM 630 O O . PHE A 1 86 ? -16.916 7.388 3.330 1.00 91.00 86 PHE A O 1
ATOM 637 N N . GLY A 1 87 ? -14.917 7.112 4.299 1.00 88.25 87 GLY A N 1
ATOM 638 C CA . GLY A 1 87 ? -15.405 6.390 5.464 1.00 88.25 87 GLY A CA 1
ATOM 639 C C . GLY A 1 87 ? -16.489 7.141 6.239 1.00 88.25 87 GLY A C 1
ATOM 640 O O . GLY A 1 87 ? -17.509 6.558 6.599 1.00 88.25 87 GLY A O 1
ATOM 641 N N . TYR A 1 88 ? -16.315 8.451 6.432 1.00 88.81 88 TYR A N 1
ATOM 642 C CA . TYR A 1 88 ? -17.275 9.271 7.171 1.00 88.81 88 TYR A CA 1
ATOM 643 C C . TYR A 1 88 ? -18.493 9.696 6.334 1.00 88.81 88 TYR A C 1
ATOM 645 O O . TYR A 1 88 ? -19.620 9.679 6.826 1.00 88.81 88 TYR A O 1
ATOM 653 N N . PHE A 1 89 ? -18.287 10.094 5.074 1.00 92.19 89 PHE A N 1
ATOM 654 C CA . PHE A 1 89 ? -19.346 10.700 4.254 1.00 92.19 89 PHE A CA 1
ATOM 655 C C . PHE A 1 89 ? -20.062 9.718 3.322 1.00 92.19 89 PHE A C 1
ATOM 657 O O . PHE A 1 89 ? -21.234 9.916 3.002 1.00 92.19 89 PHE A O 1
ATOM 664 N N . ALA A 1 90 ? -19.375 8.677 2.856 1.00 92.00 90 ALA A N 1
ATOM 665 C CA . ALA A 1 90 ? -19.899 7.728 1.880 1.00 92.00 90 ALA A CA 1
ATOM 666 C C . ALA A 1 90 ? -19.224 6.345 2.002 1.00 92.00 90 ALA A C 1
ATOM 668 O O . ALA A 1 90 ? -18.608 5.881 1.040 1.00 92.00 90 ALA A O 1
ATOM 669 N N . PRO A 1 91 ? -19.342 5.645 3.149 1.00 87.88 91 PRO A N 1
ATOM 670 C CA . PRO A 1 91 ? -18.673 4.354 3.350 1.00 87.88 91 PRO A CA 1
ATOM 671 C C . PRO A 1 91 ? -19.129 3.300 2.331 1.00 87.88 91 PRO A C 1
ATOM 673 O O . PRO A 1 91 ? -18.354 2.440 1.920 1.00 87.88 91 PRO A O 1
ATOM 676 N N . TRP A 1 92 ? -20.368 3.420 1.843 1.00 90.06 92 TRP A N 1
ATOM 677 C CA . TRP A 1 92 ? -20.915 2.584 0.775 1.00 90.06 92 TRP A CA 1
ATOM 678 C C . TRP A 1 92 ? -20.174 2.729 -0.562 1.00 90.06 92 TRP A C 1
ATOM 680 O O . TRP A 1 92 ? -20.275 1.827 -1.385 1.00 90.06 92 TRP A O 1
ATOM 690 N N . ALA A 1 93 ? -19.451 3.832 -0.795 1.00 90.12 93 ALA A N 1
ATOM 691 C CA . ALA A 1 93 ? -18.714 4.079 -2.033 1.00 90.12 93 ALA A CA 1
ATOM 692 C C . ALA A 1 93 ? -17.360 3.353 -2.074 1.00 90.12 93 ALA A C 1
ATOM 694 O O . ALA A 1 93 ? -16.853 3.081 -3.160 1.00 90.12 93 ALA A O 1
ATOM 695 N N . ILE A 1 94 ? -16.798 2.980 -0.918 1.00 87.00 94 ILE A N 1
ATOM 696 C CA . ILE A 1 94 ? -15.505 2.285 -0.837 1.00 87.00 94 ILE A CA 1
ATOM 697 C C . ILE A 1 94 ? -15.574 0.951 -1.594 1.00 87.00 94 ILE A C 1
ATOM 699 O O . ILE A 1 94 ? -14.775 0.699 -2.491 1.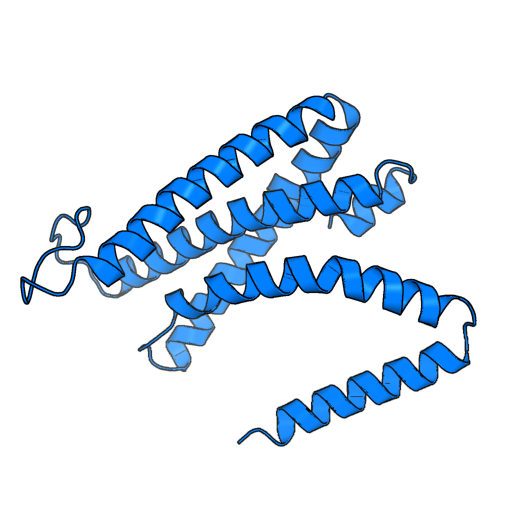00 87.00 94 ILE A O 1
ATOM 703 N N . GLN A 1 95 ? -16.577 0.122 -1.298 1.00 87.19 95 GLN A N 1
ATOM 704 C CA . GLN A 1 95 ? -16.727 -1.198 -1.911 1.00 87.19 95 GLN A CA 1
ATOM 705 C C . GLN A 1 95 ? -16.881 -1.181 -3.449 1.00 87.19 95 GLN A C 1
ATOM 707 O O . GLN A 1 95 ? -16.156 -1.925 -4.104 1.00 87.19 95 GLN A O 1
ATOM 712 N N . PRO A 1 96 ? -17.761 -0.375 -4.078 1.00 90.38 96 PRO A N 1
ATOM 713 C CA . PRO A 1 96 ? -17.859 -0.329 -5.536 1.00 90.38 96 PRO A CA 1
ATOM 714 C C . PRO A 1 96 ? -16.593 0.229 -6.198 1.00 90.38 96 PRO A C 1
ATOM 716 O O . PRO A 1 96 ? -16.217 -0.266 -7.256 1.00 90.38 96 PRO A O 1
ATOM 719 N N . ILE A 1 97 ? -15.906 1.201 -5.583 1.00 87.56 97 ILE A N 1
ATOM 720 C CA . ILE A 1 97 ? -14.618 1.704 -6.092 1.00 87.56 97 ILE A CA 1
ATOM 721 C C . ILE A 1 97 ? -13.575 0.582 -6.094 1.00 87.56 97 ILE A C 1
ATOM 723 O O . ILE A 1 97 ? -12.904 0.370 -7.104 1.00 87.56 97 ILE A O 1
ATOM 727 N N . LEU A 1 98 ? -13.486 -0.182 -5.002 1.00 85.06 98 LEU A N 1
ATOM 728 C CA . LEU A 1 98 ? -12.597 -1.339 -4.921 1.00 85.06 98 LEU A CA 1
ATOM 729 C C . LEU A 1 98 ? -12.949 -2.427 -5.933 1.00 85.06 98 LEU A C 1
ATOM 731 O O . LEU A 1 98 ? -12.058 -2.967 -6.573 1.00 85.06 98 LEU A O 1
ATOM 735 N N . MET A 1 99 ? -14.235 -2.729 -6.119 1.00 88.56 99 MET A N 1
ATOM 736 C CA . MET A 1 99 ? -14.674 -3.721 -7.105 1.00 88.56 99 MET A CA 1
ATOM 737 C C . MET A 1 99 ? -14.282 -3.320 -8.532 1.00 88.56 99 MET A C 1
ATOM 739 O O . MET A 1 99 ? -13.912 -4.184 -9.324 1.00 88.56 99 MET A O 1
ATOM 743 N N . LEU A 1 100 ? -14.323 -2.024 -8.863 1.00 89.75 100 LEU A N 1
ATOM 744 C CA . LEU A 1 100 ? -13.838 -1.518 -10.151 1.00 89.75 100 LEU A CA 1
ATOM 745 C C . LEU A 1 100 ? -12.314 -1.649 -10.279 1.00 89.75 100 LEU A C 1
ATOM 747 O O . LEU A 1 100 ? -11.833 -2.081 -11.325 1.00 89.75 100 LEU A O 1
ATOM 751 N N . GLY A 1 101 ? -11.564 -1.325 -9.220 1.00 83.69 101 GLY A N 1
ATOM 752 C CA . GLY A 1 101 ? -10.112 -1.527 -9.175 1.00 83.69 101 GLY A CA 1
ATOM 753 C C . GLY A 1 101 ? -9.725 -2.999 -9.347 1.00 83.69 101 GLY A C 1
ATOM 754 O O . GLY A 1 101 ? -8.902 -3.327 -10.198 1.00 83.69 101 GLY A O 1
ATOM 755 N N . GLY A 1 102 ? -10.391 -3.899 -8.622 1.00 84.69 102 GLY A N 1
ATOM 756 C CA . GLY A 1 102 ? -10.202 -5.344 -8.743 1.00 84.69 102 GLY A CA 1
ATOM 757 C C . GLY A 1 102 ? -10.546 -5.867 -10.139 1.00 84.69 102 GLY A C 1
ATOM 758 O O . GLY A 1 102 ? -9.797 -6.662 -10.696 1.00 84.69 102 GLY A O 1
ATOM 759 N N . ALA A 1 103 ? -11.622 -5.372 -10.761 1.00 89.62 103 ALA A N 1
ATOM 760 C CA . ALA A 1 103 ? -11.964 -5.731 -12.138 1.00 89.62 103 ALA A CA 1
ATOM 761 C C . ALA A 1 103 ? -10.875 -5.308 -13.143 1.00 89.62 103 ALA A C 1
ATOM 763 O O . ALA A 1 103 ? -10.539 -6.085 -14.038 1.00 89.62 103 ALA A O 1
ATOM 764 N N . TYR A 1 104 ? -10.294 -4.114 -12.975 1.00 86.00 104 TYR A N 1
ATOM 765 C CA . TYR A 1 104 ? -9.161 -3.656 -13.784 1.00 86.00 104 TYR A CA 1
ATOM 766 C C . TYR A 1 104 ? -7.926 -4.554 -13.595 1.00 86.00 104 TYR A C 1
ATOM 768 O O . TYR A 1 104 ? -7.317 -4.976 -14.577 1.00 86.00 104 TYR A O 1
ATOM 776 N N . LEU A 1 105 ? -7.600 -4.931 -12.354 1.00 81.94 105 LEU A N 1
ATOM 777 C CA . LEU A 1 105 ? -6.493 -5.852 -12.076 1.00 81.94 105 LEU A CA 1
ATOM 778 C C . LEU A 1 105 ? -6.740 -7.259 -12.640 1.00 81.94 105 LEU A C 1
ATOM 780 O O . LEU A 1 105 ? -5.803 -7.888 -13.125 1.00 81.94 105 LEU A O 1
ATOM 784 N N . CYS A 1 106 ? -7.981 -7.758 -12.633 1.00 86.69 106 CYS A N 1
ATOM 785 C CA . CYS A 1 106 ? -8.326 -9.026 -13.283 1.00 86.69 106 CYS A CA 1
ATOM 786 C C . CYS A 1 106 ? -8.111 -8.970 -14.800 1.00 86.69 106 CYS A C 1
ATOM 788 O O . CYS A 1 106 ? -7.628 -9.942 -15.381 1.00 86.69 106 CYS A O 1
ATOM 790 N N . PHE A 1 107 ? -8.451 -7.844 -15.432 1.00 88.75 107 PHE A N 1
ATOM 791 C CA . PHE A 1 107 ? -8.202 -7.618 -16.853 1.00 88.75 107 PHE A CA 1
ATOM 792 C C . PHE A 1 107 ? -6.696 -7.625 -17.161 1.00 88.75 107 PHE A C 1
ATOM 794 O O . PHE A 1 107 ? -6.239 -8.422 -17.979 1.00 88.75 107 PHE A O 1
ATOM 801 N N . GLU A 1 108 ? -5.910 -6.831 -16.432 1.00 80.62 108 GLU A N 1
ATOM 802 C CA . GLU A 1 108 ? -4.453 -6.774 -16.606 1.00 80.62 108 GLU A CA 1
ATOM 803 C C . GLU A 1 108 ? -3.779 -8.123 -16.275 1.00 80.62 108 GLU A C 1
ATOM 805 O O . GLU A 1 108 ? -2.825 -8.554 -16.928 1.00 80.62 108 GLU A O 1
ATOM 810 N N . GLY A 1 109 ? -4.295 -8.832 -15.268 1.00 82.19 109 GLY A N 1
ATOM 811 C CA . GLY A 1 109 ? -3.852 -10.171 -14.891 1.00 82.19 109 GLY A CA 1
ATOM 812 C C . GLY A 1 109 ? -4.105 -11.200 -15.991 1.00 82.19 109 GLY A C 1
ATOM 813 O O . GLY A 1 109 ? -3.214 -11.996 -16.294 1.00 82.19 109 GLY A O 1
ATOM 814 N N . TYR A 1 110 ? -5.280 -11.162 -16.627 1.00 87.56 110 TYR A N 1
ATOM 815 C CA . TYR A 1 110 ? -5.597 -12.026 -17.762 1.00 87.56 110 TYR A CA 1
ATOM 816 C C . TYR A 1 110 ? -4.637 -11.793 -18.930 1.00 87.56 110 TYR A C 1
ATOM 818 O O . TYR A 1 110 ? -4.075 -12.763 -19.428 1.00 87.56 110 TYR A O 1
ATOM 826 N N . GLU A 1 111 ? -4.381 -10.546 -19.331 1.00 82.31 111 GLU A N 1
ATOM 827 C CA . GLU A 1 111 ? -3.455 -10.246 -20.435 1.00 82.31 111 GLU A CA 1
ATOM 828 C C . GLU A 1 111 ? -2.029 -10.742 -20.152 1.00 82.31 111 GLU A C 1
ATOM 830 O O . GLU A 1 111 ? -1.373 -11.341 -21.012 1.00 82.31 111 GLU A O 1
ATOM 835 N N . LYS A 1 112 ? -1.556 -10.578 -18.912 1.00 78.81 112 LYS A N 1
ATOM 836 C CA . LYS A 1 112 ? -0.239 -11.075 -18.485 1.00 78.81 112 LYS A CA 1
ATOM 837 C C . LYS A 1 112 ? -0.155 -12.600 -18.499 1.00 78.81 112 LYS A C 1
ATOM 839 O O . LYS A 1 112 ? 0.874 -13.148 -18.875 1.00 78.81 112 LYS A O 1
ATOM 844 N N . VAL A 1 113 ? -1.211 -13.301 -18.094 1.00 82.88 113 VAL A N 1
ATOM 845 C CA . VAL A 1 113 ? -1.240 -14.771 -18.129 1.00 82.88 113 VAL A CA 1
ATOM 846 C C . VAL A 1 113 ? -1.392 -15.275 -19.562 1.00 82.88 113 VAL A C 1
ATOM 848 O O . VAL A 1 113 ? -0.667 -16.173 -19.978 1.00 82.88 113 VAL A O 1
ATOM 851 N N . HIS A 1 114 ? -2.299 -14.680 -20.332 1.00 83.88 114 HIS A N 1
ATOM 852 C CA . HIS A 1 114 ? -2.551 -15.041 -21.721 1.00 83.88 114 HIS A CA 1
ATOM 853 C C . HIS A 1 114 ? -1.299 -14.867 -22.580 1.00 83.88 114 HIS A C 1
ATOM 855 O O . HIS A 1 114 ? -0.955 -15.775 -23.333 1.00 83.88 114 HIS A O 1
ATOM 861 N N . SER A 1 115 ? -0.573 -13.757 -22.416 1.00 77.56 115 SER A N 1
ATOM 862 C CA . SER A 1 115 ? 0.695 -13.554 -23.117 1.00 77.56 115 SER A CA 1
ATOM 863 C C . SER A 1 115 ? 1.684 -14.680 -22.803 1.00 77.56 115 SER A C 1
ATOM 865 O O . SER A 1 115 ? 2.179 -15.291 -23.738 1.00 77.56 115 SER A O 1
ATOM 867 N N . LEU A 1 116 ? 1.880 -15.087 -21.545 1.00 76.94 116 LEU A N 1
ATOM 868 C CA . LEU A 1 116 ? 2.781 -16.205 -21.204 1.00 76.94 116 LEU A CA 1
ATOM 869 C C . LEU A 1 116 ? 2.442 -17.533 -21.907 1.00 76.94 116 LEU A C 1
ATOM 871 O O . LEU A 1 116 ? 3.352 -18.299 -22.218 1.00 76.94 116 LEU A O 1
ATOM 875 N N . PHE A 1 117 ? 1.161 -17.813 -22.160 1.00 77.00 117 PHE A N 1
ATOM 876 C CA . PHE A 1 117 ? 0.726 -19.045 -22.833 1.00 77.00 117 PHE A CA 1
ATOM 877 C C . PHE A 1 117 ? 0.658 -18.931 -24.361 1.00 77.00 117 PHE A C 1
ATOM 879 O O . PHE A 1 117 ? 0.772 -19.948 -25.041 1.00 77.00 117 PHE A O 1
ATOM 886 N N . ALA A 1 118 ? 0.509 -17.723 -24.905 1.00 70.06 118 ALA A N 1
ATOM 887 C CA . ALA A 1 118 ? 0.486 -17.476 -26.346 1.00 70.06 118 ALA A CA 1
ATOM 888 C C . ALA A 1 118 ? 1.887 -17.503 -26.998 1.00 70.06 118 ALA A C 1
ATOM 890 O O . ALA A 1 118 ? 1.987 -17.563 -28.217 1.00 70.06 118 ALA A O 1
ATOM 891 N N . HIS A 1 119 ? 2.971 -17.515 -26.211 1.00 54.16 119 HIS A N 1
ATOM 892 C CA . HIS A 1 119 ? 4.364 -17.477 -26.690 1.00 54.16 119 HIS A CA 1
ATOM 893 C C . HIS A 1 119 ? 4.928 -18.835 -27.179 1.00 54.16 119 HIS A C 1
ATOM 895 O O . HIS A 1 119 ? 6.109 -19.112 -26.971 1.00 54.16 119 HIS A O 1
ATOM 901 N N . HIS A 1 120 ? 4.128 -19.700 -27.819 1.00 48.09 120 HIS A N 1
ATOM 902 C CA . HIS A 1 120 ? 4.667 -20.910 -28.475 1.00 48.09 120 HIS A CA 1
ATOM 903 C C . HIS A 1 120 ? 4.804 -20.825 -29.998 1.00 48.09 120 HIS A C 1
ATOM 905 O O . HIS A 1 120 ? 5.405 -21.728 -30.567 1.00 48.09 120 HIS A O 1
ATOM 911 N N . ASP A 1 121 ? 4.367 -19.739 -30.632 1.00 41.88 121 ASP A N 1
ATOM 912 C CA . ASP A 1 121 ? 4.653 -19.447 -32.036 1.00 41.88 121 ASP A CA 1
ATOM 913 C C . ASP A 1 121 ? 4.951 -17.941 -32.153 1.00 41.88 121 ASP A C 1
ATOM 915 O O . ASP A 1 121 ? 4.182 -17.127 -31.656 1.00 41.88 121 ASP A O 1
ATOM 919 N N . GLU A 1 122 ? 6.064 -17.581 -32.793 1.00 38.03 122 GLU A N 1
ATOM 920 C CA . GLU A 1 122 ? 6.642 -16.230 -32.921 1.00 38.03 122 GLU A CA 1
ATOM 921 C C . GLU A 1 122 ? 7.586 -15.786 -31.787 1.00 38.03 122 GLU A C 1
ATOM 923 O O . GLU A 1 122 ? 7.329 -14.925 -30.945 1.00 38.03 122 GLU A O 1
ATOM 928 N N . ASP A 1 123 ? 8.793 -16.331 -31.871 1.00 44.12 123 ASP A N 1
ATOM 929 C CA . ASP A 1 123 ? 10.026 -15.554 -31.871 1.00 44.12 123 ASP A CA 1
ATOM 930 C C . ASP A 1 123 ? 9.841 -14.124 -32.432 1.00 44.12 123 ASP A C 1
ATOM 932 O O . ASP A 1 123 ? 10.006 -13.841 -33.614 1.00 44.12 123 ASP A O 1
ATOM 936 N N . GLY A 1 124 ? 9.549 -13.195 -31.519 1.00 46.38 124 GLY A N 1
ATOM 937 C CA . GLY A 1 124 ? 9.764 -11.764 -31.696 1.00 46.38 124 GLY A CA 1
ATOM 938 C C . GLY A 1 124 ? 8.546 -10.940 -32.100 1.00 46.38 124 GLY A C 1
ATOM 939 O O . GLY A 1 124 ? 8.588 -10.298 -33.142 1.00 46.38 124 GLY A O 1
ATOM 940 N N . GLN A 1 125 ? 7.518 -10.823 -31.253 1.00 38.25 125 GLN A N 1
ATOM 941 C CA . GLN A 1 125 ? 6.571 -9.702 -31.344 1.00 38.25 125 GLN A CA 1
ATOM 942 C C . GLN A 1 125 ? 6.228 -9.140 -29.956 1.00 38.25 125 GLN A C 1
ATOM 944 O O . GLN A 1 125 ? 5.743 -9.836 -29.078 1.00 38.25 125 GLN A O 1
ATOM 949 N N . LYS A 1 126 ? 6.705 -7.920 -29.685 1.00 41.41 126 LYS A N 1
ATOM 950 C CA . LYS A 1 126 ? 5.905 -6.680 -29.669 1.00 41.41 126 LYS A CA 1
ATOM 951 C C . LYS A 1 126 ? 5.157 -6.501 -28.348 1.00 41.41 126 LYS A C 1
ATOM 953 O O . LYS A 1 126 ? 4.040 -6.963 -28.165 1.00 41.41 126 LYS A O 1
ATOM 958 N N . ASN A 1 127 ? 5.784 -5.729 -27.460 1.00 40.12 127 ASN A N 1
ATOM 959 C CA . ASN A 1 127 ? 5.055 -4.933 -26.482 1.00 40.12 127 ASN A CA 1
ATOM 960 C C . ASN A 1 127 ? 4.155 -3.969 -27.272 1.00 40.12 127 ASN A C 1
ATOM 962 O O . ASN A 1 127 ? 4.630 -2.952 -27.780 1.00 40.12 127 ASN A O 1
ATOM 966 N N . GLU A 1 128 ? 2.885 -4.312 -27.466 1.00 45.00 128 GLU A N 1
ATOM 967 C CA . GLU A 1 128 ? 1.926 -3.404 -28.088 1.00 45.00 128 GLU A CA 1
ATOM 968 C C . GLU A 1 128 ? 1.622 -2.264 -27.110 1.00 45.00 128 GLU A C 1
ATOM 970 O O . GLU A 1 128 ? 0.907 -2.426 -26.125 1.00 45.00 128 GLU A O 1
ATOM 975 N N . GLY A 1 129 ? 2.245 -1.112 -27.370 1.00 37.97 129 GLY A N 1
ATOM 976 C CA . GLY A 1 129 ? 2.050 0.133 -26.628 1.00 37.97 129 GLY A CA 1
ATOM 977 C C . GLY A 1 129 ? 3.254 1.074 -26.649 1.00 37.97 129 GLY A C 1
ATOM 978 O O . GLY A 1 129 ? 3.086 2.277 -26.472 1.00 37.97 129 GLY A O 1
ATOM 979 N N . GLU A 1 130 ? 4.458 0.567 -26.917 1.00 41.66 130 GLU A N 1
ATOM 980 C CA . GLU A 1 130 ? 5.637 1.416 -27.082 1.00 41.66 130 GLU A CA 1
ATOM 981 C C . GLU A 1 130 ? 5.867 1.651 -28.576 1.00 41.66 130 GLU A C 1
ATOM 983 O O . GLU A 1 130 ? 6.496 0.860 -29.279 1.00 41.66 130 GLU A O 1
ATOM 988 N N . GLU A 1 131 ? 5.327 2.769 -29.072 1.00 36.19 131 GLU A N 1
ATOM 989 C CA . GLU A 1 131 ? 5.939 3.479 -30.192 1.00 36.19 131 GLU A CA 1
ATOM 990 C C . GLU A 1 131 ? 7.452 3.465 -29.943 1.00 36.19 131 GLU A C 1
ATOM 992 O O . GLU A 1 131 ? 7.896 3.868 -28.866 1.00 36.19 131 GLU A O 1
ATOM 997 N N . TYR A 1 132 ? 8.229 2.924 -30.885 1.00 40.97 132 TYR A N 1
ATOM 998 C CA . TYR A 1 132 ? 9.683 2.795 -30.775 1.00 40.97 132 TYR A CA 1
ATOM 999 C C . TYR A 1 132 ? 10.321 4.185 -30.921 1.00 40.97 132 TYR A C 1
ATOM 1001 O O . TYR A 1 132 ? 11.049 4.483 -31.863 1.00 40.97 132 TYR A O 1
ATOM 1009 N N . VAL A 1 133 ? 9.985 5.083 -30.000 1.00 50.41 133 VAL A N 1
ATOM 1010 C CA . VAL A 1 133 ? 10.753 6.277 -29.714 1.00 50.41 133 VAL A CA 1
ATOM 1011 C C . VAL A 1 133 ? 12.041 5.749 -29.108 1.00 50.41 133 VAL A C 1
ATOM 1013 O O . VAL A 1 133 ? 11.994 4.962 -28.165 1.00 50.41 133 VAL A O 1
ATOM 1016 N N . GLU A 1 134 ? 13.194 6.128 -29.653 1.00 50.97 134 GLU A N 1
ATOM 1017 C CA . GLU A 1 134 ? 14.485 5.858 -29.022 1.00 50.97 134 GLU A CA 1
ATOM 1018 C C . GLU A 1 134 ? 14.483 6.470 -27.614 1.00 50.97 134 GLU A C 1
ATOM 1020 O O . GLU A 1 134 ? 14.785 7.646 -27.404 1.00 50.97 134 GLU A O 1
ATOM 1025 N N . MET A 1 135 ? 14.055 5.682 -26.632 1.00 62.00 135 MET A N 1
ATOM 1026 C CA . MET A 1 135 ? 13.940 6.131 -25.263 1.00 62.00 135 MET A CA 1
ATOM 1027 C C . MET A 1 135 ? 15.323 6.116 -24.638 1.00 62.00 135 MET A C 1
ATOM 1029 O O . MET A 1 135 ? 16.006 5.093 -24.570 1.00 62.00 135 MET A O 1
ATOM 1033 N N . THR A 1 136 ? 15.735 7.270 -24.131 1.00 77.88 136 THR A N 1
ATOM 1034 C CA . THR A 1 136 ? 16.958 7.364 -23.341 1.00 77.88 136 THR A CA 1
ATOM 1035 C C . THR A 1 136 ? 16.841 6.481 -22.089 1.00 77.88 136 THR A C 1
ATOM 1037 O O . THR A 1 136 ? 15.745 6.322 -21.537 1.00 77.88 136 THR A O 1
ATOM 1040 N N . PRO A 1 137 ? 17.961 5.955 -21.557 1.00 75.69 137 PRO A N 1
ATOM 1041 C CA . PRO A 1 137 ? 17.954 5.161 -20.326 1.00 75.69 137 PRO A CA 1
ATOM 1042 C C . PRO A 1 137 ? 17.250 5.846 -19.142 1.00 75.69 137 PRO A C 1
ATOM 1044 O O . PRO A 1 137 ? 16.660 5.168 -18.307 1.00 75.69 137 PRO A O 1
ATOM 1047 N N . ALA A 1 138 ? 17.275 7.182 -19.088 1.00 80.00 138 ALA A N 1
ATOM 1048 C CA . ALA A 1 138 ? 16.600 7.972 -18.060 1.00 80.00 138 ALA A CA 1
ATOM 1049 C C . ALA A 1 138 ? 15.067 7.998 -18.224 1.00 80.00 138 ALA A C 1
ATOM 1051 O O . ALA A 1 138 ? 14.337 8.000 -17.234 1.00 80.00 138 ALA A O 1
ATOM 1052 N N . GLN A 1 139 ? 14.560 8.003 -19.460 1.00 81.25 139 GLN A N 1
ATOM 1053 C CA . GLN A 1 139 ? 13.118 7.946 -19.723 1.00 81.25 139 GLN A CA 1
ATOM 1054 C C . GLN A 1 139 ? 12.549 6.562 -19.393 1.00 81.25 139 GLN A C 1
ATOM 1056 O O . GLN A 1 139 ? 11.475 6.477 -18.804 1.00 81.25 139 GLN A O 1
ATOM 1061 N N . LEU A 1 140 ? 13.297 5.490 -19.679 1.00 79.56 140 LEU A N 1
ATOM 1062 C CA . LEU A 1 140 ? 12.914 4.129 -19.285 1.00 79.56 140 LEU A CA 1
ATOM 1063 C C . LEU A 1 140 ? 12.836 3.973 -17.760 1.00 79.56 140 LEU A C 1
ATOM 1065 O O . LEU A 1 140 ? 11.881 3.392 -17.248 1.00 79.56 140 LEU A O 1
ATOM 1069 N N . GLU A 1 141 ? 13.800 4.522 -17.014 1.00 83.25 141 GLU A N 1
ATOM 1070 C CA . GLU A 1 141 ? 13.746 4.524 -15.545 1.00 83.25 141 GLU A CA 1
ATOM 1071 C C . GLU A 1 141 ? 12.534 5.284 -15.016 1.00 83.25 141 GLU A C 1
ATOM 1073 O O . GLU A 1 141 ? 11.847 4.799 -14.117 1.00 83.25 141 GLU A O 1
ATOM 1078 N N . LYS A 1 142 ? 12.247 6.458 -15.586 1.00 85.38 142 LYS A N 1
ATOM 1079 C CA . LYS A 1 142 ? 11.086 7.253 -15.191 1.00 85.38 142 LYS A CA 1
ATOM 1080 C C . LYS A 1 142 ? 9.782 6.486 -15.415 1.00 85.38 142 LYS A C 1
ATOM 1082 O O . LYS A 1 142 ? 8.977 6.416 -14.491 1.00 85.38 142 LYS A O 1
ATOM 1087 N N . ASN A 1 143 ? 9.610 5.864 -16.581 1.00 84.50 143 ASN A N 1
ATOM 1088 C CA . ASN A 1 143 ? 8.420 5.065 -16.881 1.00 84.50 143 ASN A CA 1
ATOM 1089 C C . ASN A 1 143 ? 8.269 3.884 -15.915 1.00 84.50 143 ASN A C 1
ATOM 1091 O O . ASN A 1 143 ? 7.170 3.636 -15.424 1.00 84.50 143 ASN A O 1
ATOM 1095 N N . ARG A 1 144 ? 9.367 3.198 -15.567 1.00 83.44 144 ARG A N 1
ATOM 1096 C CA . ARG A 1 144 ? 9.338 2.125 -14.557 1.00 83.44 144 ARG A CA 1
ATOM 1097 C C . ARG A 1 144 ? 8.929 2.637 -13.179 1.00 83.44 144 ARG A C 1
ATOM 1099 O O . ARG A 1 144 ? 8.124 1.991 -12.518 1.00 83.44 144 ARG A O 1
ATOM 1106 N N . ILE A 1 145 ? 9.459 3.786 -12.753 1.00 85.88 145 ILE A N 1
ATOM 1107 C CA . ILE A 1 145 ? 9.087 4.405 -11.473 1.00 85.88 145 ILE A CA 1
ATOM 1108 C C . ILE A 1 145 ? 7.602 4.774 -11.479 1.00 85.88 145 ILE A C 1
ATOM 1110 O O . ILE A 1 145 ? 6.897 4.456 -10.529 1.00 85.88 145 ILE A O 1
ATOM 1114 N N . ASP A 1 146 ? 7.118 5.434 -12.530 1.00 87.00 146 ASP A N 1
ATOM 1115 C CA . ASP A 1 146 ? 5.735 5.915 -12.596 1.00 87.00 146 ASP A CA 1
ATOM 1116 C C . ASP A 1 146 ? 4.729 4.751 -12.706 1.00 87.00 146 ASP A C 1
ATOM 1118 O O . ASP A 1 146 ? 3.697 4.761 -12.030 1.00 87.00 146 ASP A O 1
ATOM 1122 N N . GLY A 1 147 ? 5.060 3.697 -13.461 1.00 84.81 147 GLY A N 1
ATOM 1123 C CA . GLY A 1 147 ? 4.267 2.465 -13.523 1.00 84.81 147 GLY A CA 1
ATOM 1124 C C . GLY A 1 147 ? 4.205 1.733 -12.179 1.00 84.81 147 GLY A C 1
ATOM 1125 O O . GLY A 1 147 ? 3.120 1.363 -11.720 1.00 84.81 147 GLY A O 1
ATOM 1126 N N . ALA A 1 148 ? 5.346 1.602 -11.493 1.00 85.69 148 ALA A N 1
ATOM 1127 C CA . ALA A 1 148 ? 5.402 1.001 -10.162 1.00 85.69 148 ALA A CA 1
ATOM 1128 C C . ALA A 1 148 ? 4.590 1.802 -9.132 1.00 85.69 148 ALA A C 1
ATOM 1130 O O . ALA A 1 148 ? 3.848 1.217 -8.351 1.00 85.69 148 ALA A O 1
ATOM 1131 N N . VAL A 1 149 ? 4.675 3.136 -9.165 1.00 87.38 149 VAL A N 1
ATOM 1132 C CA . VAL A 1 149 ? 3.912 4.023 -8.271 1.00 87.38 149 VAL A CA 1
ATOM 1133 C C . VAL A 1 149 ? 2.407 3.941 -8.532 1.00 87.38 149 VAL A C 1
ATOM 1135 O O . VAL A 1 149 ? 1.626 3.996 -7.587 1.00 87.38 149 VAL A O 1
ATOM 1138 N N . THR A 1 150 ? 1.989 3.801 -9.791 1.00 85.25 150 THR A N 1
ATOM 1139 C CA . THR A 1 150 ? 0.565 3.661 -10.144 1.00 85.25 150 THR A CA 1
ATOM 1140 C C . THR A 1 150 ? 0.011 2.320 -9.672 1.00 85.25 150 THR A C 1
ATOM 1142 O O . THR A 1 150 ? -1.068 2.269 -9.088 1.00 85.25 150 THR A O 1
ATOM 1145 N N . THR A 1 151 ? 0.776 1.246 -9.869 1.00 83.75 151 THR A N 1
ATOM 1146 C CA . THR A 1 151 ? 0.396 -0.094 -9.404 1.00 83.75 151 THR A CA 1
ATOM 1147 C C . THR A 1 151 ? 0.300 -0.135 -7.877 1.00 83.75 151 THR A C 1
ATOM 1149 O O . THR A 1 151 ? -0.710 -0.582 -7.340 1.00 83.75 151 THR A O 1
ATOM 1152 N N . ASP A 1 152 ? 1.305 0.405 -7.176 1.00 86.81 152 ASP A N 1
ATOM 1153 C CA . ASP A 1 152 ? 1.302 0.520 -5.713 1.00 86.81 152 ASP A CA 1
ATOM 1154 C C . ASP A 1 152 ? 0.130 1.369 -5.210 1.00 86.81 152 ASP A C 1
ATOM 1156 O O . ASP A 1 152 ? -0.471 1.008 -4.207 1.00 86.81 152 ASP A O 1
ATOM 1160 N N . LEU A 1 153 ? -0.252 2.452 -5.898 1.00 87.44 153 LEU A N 1
ATOM 1161 C CA . LEU A 1 153 ? -1.405 3.268 -5.506 1.00 87.44 153 LEU A CA 1
ATOM 1162 C C . LEU A 1 153 ? -2.707 2.453 -5.502 1.00 87.44 153 LEU A C 1
ATOM 1164 O O . LEU A 1 153 ? -3.490 2.574 -4.561 1.00 87.44 153 LEU A O 1
ATOM 1168 N N . ILE A 1 154 ? -2.938 1.639 -6.537 1.00 84.06 154 ILE A N 1
ATOM 1169 C CA . ILE A 1 154 ? -4.144 0.806 -6.654 1.00 84.06 154 ILE A CA 1
ATOM 1170 C C . ILE A 1 154 ? -4.154 -0.260 -5.554 1.00 84.06 154 ILE A C 1
ATOM 1172 O O . ILE A 1 154 ? -5.141 -0.365 -4.826 1.00 84.06 154 ILE A O 1
ATOM 1176 N N . LEU A 1 155 ? -3.044 -0.988 -5.385 1.00 85.94 155 LEU A N 1
ATOM 1177 C CA . LEU A 1 155 ? -2.909 -2.008 -4.337 1.00 85.94 155 LEU A CA 1
ATOM 1178 C C . LEU A 1 155 ? -3.067 -1.395 -2.940 1.00 85.94 155 LEU A C 1
ATOM 1180 O O . LEU A 1 155 ? -3.822 -1.881 -2.103 1.00 85.94 155 LEU A O 1
ATOM 1184 N N . SER A 1 156 ? -2.438 -0.249 -2.700 1.00 86.81 156 SER A N 1
ATOM 1185 C CA . SER A 1 156 ? -2.524 0.452 -1.419 1.00 86.81 156 SER A CA 1
ATOM 1186 C C . SER A 1 156 ? -3.934 0.935 -1.114 1.00 86.81 156 SER A C 1
ATOM 1188 O O . SER A 1 156 ? -4.345 0.899 0.043 1.00 86.81 156 SER A O 1
ATOM 1190 N N . ALA A 1 157 ? -4.695 1.365 -2.124 1.00 88.38 157 ALA A N 1
ATOM 1191 C CA . ALA A 1 157 ? -6.088 1.753 -1.937 1.00 88.38 157 ALA A CA 1
ATOM 1192 C C . ALA A 1 157 ? -6.938 0.575 -1.430 1.00 88.38 157 ALA A C 1
ATOM 1194 O O . ALA A 1 157 ? -7.755 0.758 -0.527 1.00 88.38 157 ALA A O 1
ATOM 1195 N N . GLU A 1 158 ? -6.710 -0.635 -1.949 1.00 85.56 158 GLU A N 1
ATOM 1196 C CA . GLU A 1 158 ? -7.363 -1.858 -1.472 1.00 85.56 158 GLU A CA 1
ATOM 1197 C C . GLU A 1 158 ? -7.004 -2.174 -0.021 1.00 85.56 158 GLU A C 1
ATOM 1199 O O . GLU A 1 158 ? -7.891 -2.324 0.826 1.00 85.56 158 GLU A O 1
ATOM 1204 N N . ILE A 1 159 ? -5.710 -2.191 0.296 1.00 86.62 159 ILE A N 1
ATOM 1205 C CA . ILE A 1 159 ? -5.218 -2.485 1.646 1.00 86.62 159 ILE A CA 1
ATOM 1206 C C . ILE A 1 159 ? -5.756 -1.476 2.658 1.00 86.62 159 ILE A C 1
ATOM 1208 O O . ILE A 1 159 ? -6.211 -1.857 3.740 1.00 86.62 159 ILE A O 1
ATOM 1212 N N . MET A 1 160 ? -5.730 -0.186 2.322 1.00 88.88 160 MET A N 1
ATOM 1213 C CA . MET A 1 160 ? -6.225 0.866 3.206 1.00 88.88 160 MET A CA 1
ATOM 1214 C C . MET A 1 160 ? -7.729 0.763 3.420 1.00 88.88 160 MET A C 1
ATOM 1216 O O . MET A 1 160 ? -8.187 0.940 4.543 1.00 88.88 160 MET A O 1
ATOM 1220 N N . ALA A 1 161 ? -8.498 0.399 2.398 1.00 87.56 161 ALA A N 1
ATOM 1221 C CA . ALA A 1 161 ? -9.931 0.195 2.540 1.00 87.56 161 ALA A CA 1
ATOM 1222 C C . ALA A 1 161 ? -10.283 -1.043 3.392 1.00 87.56 161 ALA A C 1
ATOM 1224 O O . ALA A 1 161 ? -11.166 -0.961 4.250 1.00 87.56 161 ALA A O 1
ATOM 1225 N N . ILE A 1 162 ? -9.560 -2.162 3.238 1.00 85.12 162 ILE A N 1
ATOM 1226 C CA . ILE A 1 162 ? -9.682 -3.329 4.132 1.00 85.12 162 ILE A CA 1
ATOM 1227 C C . ILE A 1 162 ? -9.323 -2.930 5.569 1.00 85.12 162 ILE A C 1
ATOM 1229 O O . ILE A 1 162 ? -10.041 -3.261 6.515 1.00 85.12 162 ILE A O 1
ATOM 1233 N N . THR A 1 163 ? -8.229 -2.184 5.735 1.00 86.81 163 THR A N 1
ATOM 1234 C CA . THR A 1 163 ? -7.734 -1.727 7.039 1.00 86.81 163 THR A CA 1
ATOM 1235 C C . THR A 1 163 ? -8.724 -0.777 7.703 1.00 86.81 163 THR A C 1
ATOM 1237 O O . THR A 1 163 ? -9.034 -0.959 8.881 1.00 86.81 163 THR A O 1
ATOM 1240 N N . TYR A 1 164 ? -9.304 0.163 6.956 1.00 89.00 164 TYR A N 1
ATOM 1241 C CA . TYR A 1 164 ? -10.357 1.056 7.432 1.00 89.00 164 TYR A CA 1
ATOM 1242 C C . TYR A 1 164 ? -11.539 0.271 8.003 1.00 89.00 164 TYR A C 1
ATOM 1244 O O . TYR A 1 164 ? -11.988 0.557 9.110 1.00 89.00 164 TYR A O 1
ATOM 1252 N N . GLY A 1 165 ? -11.973 -0.795 7.324 1.00 86.62 165 GLY A N 1
ATOM 1253 C CA . GLY A 1 165 ? -13.016 -1.691 7.829 1.00 86.62 165 GLY A CA 1
ATOM 1254 C C . GLY A 1 165 ? -12.698 -2.333 9.189 1.00 86.62 165 GLY A C 1
ATOM 1255 O O . GLY A 1 165 ? -13.615 -2.709 9.913 1.00 86.62 165 GLY A O 1
ATOM 1256 N N . THR A 1 166 ? -11.422 -2.432 9.585 1.00 85.06 166 THR A N 1
ATOM 1257 C CA . THR A 1 166 ? -11.024 -2.947 10.910 1.00 85.06 166 THR A CA 1
ATOM 1258 C C . THR A 1 166 ? -11.043 -1.898 12.022 1.00 85.06 166 THR A C 1
ATOM 1260 O O . THR A 1 166 ? -11.079 -2.266 13.200 1.00 85.06 166 THR A O 1
ATOM 1263 N N . VAL A 1 167 ? -11.025 -0.611 11.665 1.00 89.00 167 VAL A N 1
ATOM 1264 C CA . VAL A 1 167 ? -10.974 0.521 12.604 1.00 89.00 167 VAL A CA 1
ATOM 1265 C C . VAL A 1 167 ? -12.183 1.452 12.507 1.00 89.00 167 VAL A C 1
ATOM 1267 O O . VAL A 1 167 ? -12.252 2.413 13.265 1.00 89.00 167 VAL A O 1
ATOM 1270 N N . ALA A 1 168 ? -13.155 1.157 11.642 1.00 87.69 168 ALA A N 1
ATOM 1271 C CA . ALA A 1 168 ? -14.342 1.985 11.421 1.00 87.69 168 ALA A CA 1
ATOM 1272 C C . ALA A 1 168 ? -15.140 2.272 12.710 1.00 87.69 168 ALA A C 1
ATOM 1274 O O . ALA A 1 168 ? -15.681 3.363 12.865 1.00 87.69 168 ALA A O 1
ATOM 1275 N N . ASP A 1 169 ? -15.151 1.332 13.663 1.00 88.56 169 ASP A N 1
ATOM 1276 C CA . ASP A 1 169 ? -15.833 1.473 14.962 1.00 88.56 169 ASP A CA 1
ATOM 1277 C C . ASP A 1 169 ? -14.979 2.162 16.049 1.00 88.56 169 ASP A C 1
ATOM 1279 O O . ASP A 1 169 ? -15.398 2.277 17.204 1.00 88.56 169 ASP A O 1
ATOM 1283 N N . LYS A 1 170 ? -13.742 2.560 15.732 1.00 90.75 170 LYS A N 1
ATOM 1284 C CA . LYS A 1 170 ? -12.827 3.233 16.666 1.00 90.75 170 LYS A CA 1
ATOM 1285 C C . LYS A 1 170 ? -12.991 4.745 16.601 1.00 90.75 170 LYS A C 1
ATOM 1287 O O . LYS A 1 170 ? -13.556 5.286 15.655 1.00 90.75 170 LYS A O 1
ATOM 1292 N N . ASP A 1 171 ? -12.478 5.436 17.613 1.00 92.69 171 ASP A N 1
ATOM 1293 C CA . ASP A 1 171 ? -12.425 6.893 17.612 1.00 92.69 171 ASP A CA 1
ATOM 1294 C C . ASP A 1 171 ? -11.574 7.426 16.446 1.00 92.69 171 ASP A C 1
ATOM 1296 O O . ASP A 1 171 ? -10.695 6.744 15.913 1.00 92.69 171 ASP A O 1
ATOM 1300 N N . ILE A 1 172 ? -11.827 8.677 16.063 1.00 88.94 172 ILE A N 1
ATOM 1301 C CA . ILE A 1 172 ? -11.190 9.290 14.895 1.00 88.94 172 ILE A CA 1
ATOM 1302 C C . ILE A 1 172 ? -9.662 9.386 15.025 1.00 88.94 172 ILE A C 1
ATOM 1304 O O . ILE A 1 172 ? -8.969 9.305 14.016 1.00 88.94 172 ILE A O 1
ATOM 1308 N N . LEU A 1 173 ? -9.118 9.518 16.243 1.00 92.50 173 LEU A N 1
ATOM 1309 C CA . LEU A 1 173 ? -7.667 9.562 16.441 1.00 92.50 173 LEU A CA 1
ATOM 1310 C C . LEU A 1 173 ? -7.054 8.191 16.171 1.00 92.50 173 LEU A C 1
ATOM 1312 O O . LEU A 1 173 ? -6.064 8.110 15.450 1.00 92.50 173 LEU A O 1
ATOM 1316 N N . SER A 1 174 ? -7.671 7.120 16.671 1.00 90.12 174 SER A N 1
ATOM 1317 C CA . SER A 1 174 ? -7.271 5.749 16.342 1.00 90.12 174 SER A CA 1
ATOM 1318 C C . SER A 1 174 ? -7.342 5.484 14.834 1.00 90.12 174 SER A C 1
ATOM 1320 O O . SER A 1 174 ? -6.419 4.894 14.279 1.00 90.12 174 SER A O 1
ATOM 1322 N N . GLN A 1 175 ? -8.393 5.954 14.153 1.00 89.75 175 GLN A N 1
ATOM 1323 C CA . GLN A 1 175 ? -8.510 5.819 12.695 1.00 89.75 175 GLN A CA 1
ATOM 1324 C C . GLN A 1 175 ? -7.394 6.569 11.957 1.00 89.75 175 GLN A C 1
ATOM 1326 O O . GLN A 1 175 ? -6.769 6.001 11.069 1.00 89.75 175 GLN A O 1
ATOM 1331 N N . ILE A 1 176 ? -7.101 7.815 12.345 1.00 89.81 176 ILE A N 1
ATOM 1332 C CA . ILE A 1 176 ? -6.026 8.617 11.742 1.00 89.81 176 ILE A CA 1
ATOM 1333 C C . ILE A 1 176 ? -4.665 7.956 11.961 1.00 89.81 176 ILE A C 1
ATOM 1335 O O . ILE A 1 176 ? -3.901 7.823 11.014 1.00 89.81 176 ILE A O 1
ATOM 1339 N N . VAL A 1 177 ? -4.363 7.523 13.187 1.00 91.06 177 VAL A N 1
ATOM 1340 C CA . VAL A 1 177 ? -3.065 6.918 13.524 1.00 91.06 177 VAL A CA 1
ATOM 1341 C C . VAL A 1 177 ? -2.840 5.609 12.775 1.00 91.06 177 VAL A C 1
ATOM 1343 O O . VAL A 1 177 ? -1.718 5.339 12.372 1.00 91.06 177 VAL A O 1
ATOM 1346 N N . VAL A 1 178 ? -3.884 4.798 12.581 1.00 87.31 178 VAL A N 1
ATOM 1347 C CA . VAL A 1 178 ? -3.770 3.530 11.843 1.00 87.31 178 VAL A CA 1
ATOM 1348 C C . VAL A 1 178 ? -3.699 3.748 10.326 1.00 87.31 178 VAL A C 1
ATOM 1350 O O . VAL A 1 178 ? -3.178 2.890 9.619 1.00 87.31 178 VAL A O 1
ATOM 1353 N N . MET A 1 179 ? -4.220 4.868 9.815 1.00 86.94 179 MET A N 1
ATOM 1354 C CA . MET A 1 179 ? -4.261 5.167 8.377 1.00 86.94 179 MET A CA 1
ATOM 1355 C C . MET A 1 179 ? -3.122 6.052 7.862 1.00 86.94 179 MET A C 1
ATOM 1357 O O . MET A 1 179 ? -3.085 6.336 6.663 1.00 86.94 179 MET A O 1
ATOM 1361 N N . LEU A 1 180 ? -2.210 6.465 8.744 1.00 81.00 180 LEU A N 1
ATOM 1362 C CA . LEU A 1 180 ? -0.943 7.127 8.423 1.00 81.00 180 LEU A CA 1
ATOM 1363 C C . LEU A 1 180 ? 0.193 6.100 8.366 1.00 81.00 180 LEU A C 1
ATOM 1365 O O . LEU A 1 180 ? 1.005 6.198 7.421 1.00 81.00 180 LEU A O 1
#

pLDDT: mean 78.15, std 13.97, range [36.19, 94.38]

Radius of gyration: 20.47 Å; chains: 1; bounding box: 45×34×62 Å

Sequence (180 aa):
MSIGLFALLDDVAALIKVTAASLDDIPAQVAKTGTKVSGVVIDDAAVTPKYVVGLSPSRELHIIYNIAKKSLFNKLIILGPATILFGYFAPWAIQPILMLGGAYLCFEGYEKVHSLFAHHDEDGQKNEGEEYVEMTPAQLEKNRIDGAVTTDLILSAEIMAITYGTVADKDILSQIVVML

Foldseek 3Di:
DCVVVVVVVVVVVVVCVVVCVVDVCVVVVCVVVCVVVVVLVVVVVVPPPPLQPPDDPVVSVVLVVLLVVLLVCCQQPPQLVVLLVCLPPPLVVLVVVLVVLVVVVVVVVCVVVVVVVVPPDDDDDDPDPDPPDVDDPVNSSVVSSVVSNVVSSSSSNVVLSVQCVVCSPPDPVVSSVSSD